Protein AF-A0A2N1M1Y7-F1 (afdb_monomer)

Secondary structure (DSSP, 8-state):
-----TTSTT----------GGGPPPGGGS-TTT-------SEEE-TTT--HHHHHHHHTTT-S-HHHHHHHHHHHHHTT--EEE-TTS-TT-TTSEEETTTEE--HHHHHHT-

pLDDT: mean 74.87, std 15.38, range [35.78, 94.56]

Mean predicted aligned error: 12.52 Å

Structure (mmCIF, N/CA/C/O backbone):
data_AF-A0A2N1M1Y7-F1
#
_entry.id   AF-A0A2N1M1Y7-F1
#
loop_
_atom_site.group_PDB
_atom_site.id
_atom_site.type_symbol
_atom_site.label_atom_id
_atom_site.label_alt_id
_atom_site.label_comp_id
_atom_site.label_asym_id
_atom_site.label_entity_id
_atom_site.label_seq_id
_atom_site.pdbx_PDB_ins_code
_atom_site.Cartn_x
_atom_site.Cartn_y
_atom_site.Cartn_z
_atom_site.occupancy
_atom_site.B_iso_or_equiv
_atom_site.auth_seq_id
_atom_site.auth_comp_id
_atom_site.auth_asym_id
_atom_site.auth_atom_id
_atom_site.pdbx_PDB_model_num
ATOM 1 N N . MET A 1 1 ? -3.687 11.591 11.960 1.00 35.78 1 MET A N 1
ATOM 2 C CA . MET A 1 1 ? -3.576 12.310 13.248 1.00 35.78 1 MET A CA 1
ATOM 3 C C . MET A 1 1 ? -4.545 11.637 14.204 1.00 35.78 1 MET A C 1
ATOM 5 O O . MET A 1 1 ? -5.742 11.757 13.995 1.00 35.78 1 MET A O 1
ATOM 9 N N . ILE A 1 2 ? -4.052 10.839 15.154 1.00 45.22 2 ILE A N 1
ATOM 10 C CA . ILE A 1 2 ? -4.904 10.255 16.201 1.00 45.22 2 ILE A CA 1
ATOM 11 C C . ILE A 1 2 ? -5.272 11.398 17.145 1.00 45.22 2 ILE A C 1
ATOM 13 O O . ILE A 1 2 ? -4.402 12.184 17.525 1.00 45.22 2 ILE A O 1
ATOM 17 N N . ALA A 1 3 ? -6.556 11.535 17.466 1.00 46.19 3 ALA A N 1
ATOM 18 C CA . ALA A 1 3 ? -7.017 12.556 18.391 1.00 46.19 3 ALA A CA 1
ATOM 19 C C . ALA A 1 3 ? -6.376 12.303 19.761 1.00 46.19 3 ALA A C 1
ATOM 21 O O . ALA A 1 3 ? -6.692 11.328 20.428 1.00 46.19 3 ALA A O 1
ATOM 22 N N . SER A 1 4 ? -5.460 13.167 20.188 1.00 55.62 4 SER A N 1
ATOM 23 C CA . SER A 1 4 ? -4.871 13.107 21.531 1.00 55.62 4 SER A CA 1
ATOM 24 C C . SER A 1 4 ? -5.760 13.769 22.586 1.00 55.62 4 SER A C 1
ATOM 26 O O . SER A 1 4 ? -5.480 13.659 23.776 1.00 55.62 4 SER A O 1
ATOM 28 N N . ASN A 1 5 ? -6.831 14.453 22.164 1.00 66.75 5 ASN A N 1
ATOM 29 C CA . ASN A 1 5 ? -7.792 15.081 23.059 1.00 66.75 5 ASN A CA 1
ATOM 30 C C . ASN A 1 5 ? -8.840 14.053 23.529 1.00 66.75 5 ASN A C 1
ATOM 32 O O . ASN A 1 5 ? -9.709 13.697 22.730 1.00 66.75 5 ASN A O 1
ATOM 36 N N . PRO A 1 6 ? -8.844 13.657 24.817 1.00 64.50 6 PRO A N 1
ATOM 37 C CA . PRO A 1 6 ? -9.803 12.695 25.364 1.00 64.50 6 PRO A CA 1
ATOM 38 C C . PRO A 1 6 ? -11.265 13.165 25.339 1.00 64.50 6 PRO A C 1
ATOM 40 O O . PRO A 1 6 ? -12.162 12.389 25.648 1.00 64.50 6 PRO A O 1
ATOM 43 N N . LYS A 1 7 ? -11.525 14.432 24.990 1.00 76.12 7 LYS A N 1
ATOM 44 C CA . LYS A 1 7 ? -12.872 15.007 24.862 1.00 76.12 7 LYS A CA 1
ATOM 45 C C . LYS A 1 7 ? -13.363 15.119 23.414 1.00 76.12 7 LYS A C 1
ATOM 47 O O . LYS A 1 7 ? -14.443 15.660 23.192 1.00 76.12 7 LYS A O 1
ATOM 52 N N . ALA A 1 8 ? -12.580 14.688 22.423 1.00 67.44 8 ALA A N 1
ATOM 53 C CA . ALA A 1 8 ? -13.027 14.717 21.033 1.00 67.44 8 ALA A CA 1
ATOM 54 C C . ALA A 1 8 ? -14.136 13.667 20.802 1.00 67.44 8 ALA A C 1
ATOM 56 O O . ALA A 1 8 ? -14.027 12.560 21.325 1.00 67.44 8 ALA A O 1
ATOM 57 N N . PRO A 1 9 ? -15.173 13.960 19.993 1.00 58.00 9 PRO A N 1
ATOM 58 C CA . PRO A 1 9 ? -16.285 13.030 19.754 1.00 58.00 9 PRO A CA 1
ATOM 59 C C . PRO A 1 9 ? -15.869 11.727 19.047 1.00 58.00 9 PRO A C 1
ATOM 61 O O . PRO A 1 9 ? -16.614 10.758 19.065 1.00 58.00 9 PRO A O 1
ATOM 64 N N . TYR A 1 10 ? -14.674 11.700 18.454 1.00 57.16 10 TYR A N 1
ATOM 65 C CA . TYR A 1 10 ? -14.044 10.548 17.800 1.00 57.16 10 TYR A CA 1
ATOM 66 C C . TYR A 1 10 ? -12.812 10.037 18.575 1.00 57.16 10 TYR A C 1
ATOM 68 O O . TYR A 1 10 ? -11.932 9.395 18.002 1.00 57.16 10 TYR A O 1
ATOM 76 N N . TYR A 1 11 ? -12.688 10.373 19.864 1.00 53.38 11 TYR A N 1
ATOM 77 C CA . TYR A 1 11 ? -11.627 9.837 20.711 1.00 53.38 11 TYR A CA 1
ATOM 78 C C . TYR A 1 11 ? -11.920 8.374 21.051 1.00 53.38 11 TYR A C 1
ATOM 80 O O . TYR A 1 11 ? -12.709 8.072 21.945 1.00 53.38 11 TYR A O 1
ATOM 88 N N . GLU A 1 12 ? -11.253 7.462 20.354 1.00 56.94 12 GLU A N 1
ATOM 89 C CA . GLU A 1 12 ? -11.174 6.062 20.753 1.00 56.94 12 GLU A CA 1
ATOM 90 C C . GLU A 1 12 ? -9.881 5.831 21.540 1.00 56.94 12 GLU A C 1
ATOM 92 O O . GLU A 1 12 ? -8.800 6.276 21.147 1.00 56.94 12 GLU A O 1
ATOM 97 N N . ASN A 1 13 ? -9.977 5.122 22.668 1.00 52.12 13 ASN A N 1
ATOM 98 C CA . ASN A 1 13 ? -8.831 4.763 23.506 1.00 52.12 13 ASN A CA 1
ATOM 99 C C . ASN A 1 13 ? -8.067 3.587 22.867 1.00 52.12 13 ASN A C 1
ATOM 101 O O . ASN A 1 13 ? -8.018 2.483 23.410 1.00 52.12 13 ASN A O 1
ATOM 105 N N . ILE A 1 14 ? -7.526 3.808 21.668 1.00 55.53 14 ILE A N 1
ATOM 106 C CA . ILE A 1 14 ? -6.757 2.814 20.922 1.00 55.53 14 ILE A CA 1
ATOM 107 C C . ILE A 1 14 ? -5.346 2.792 21.507 1.00 55.53 14 ILE A C 1
ATOM 109 O O . ILE A 1 14 ? -4.545 3.703 21.291 1.00 55.53 14 ILE A O 1
ATOM 113 N N . ARG A 1 15 ? -5.038 1.749 22.282 1.00 53.75 15 ARG A N 1
ATOM 114 C CA . ARG A 1 15 ? -3.682 1.494 22.775 1.00 53.75 15 ARG A CA 1
ATOM 115 C C . ARG A 1 15 ? -2.980 0.546 21.820 1.00 53.75 15 ARG A C 1
ATOM 117 O O . ARG A 1 15 ? -3.380 -0.606 21.689 1.00 53.75 15 ARG A O 1
ATO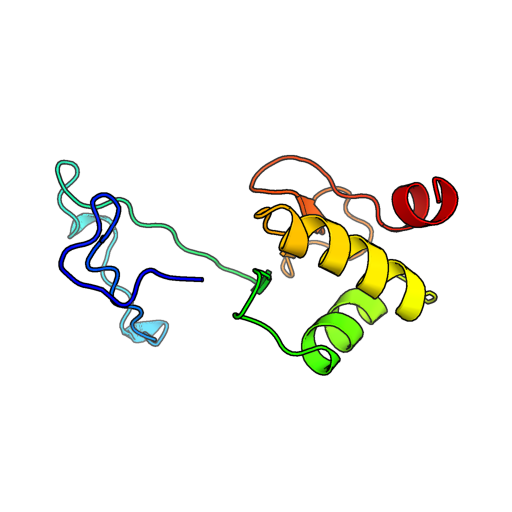M 124 N N . PHE A 1 16 ? -1.912 1.023 21.197 1.00 53.66 16 PHE A N 1
ATOM 125 C CA . PHE A 1 16 ? -1.008 0.162 20.448 1.00 53.66 16 PHE A CA 1
ATOM 126 C C . PHE A 1 16 ? -0.047 -0.503 21.429 1.00 53.66 16 PHE A C 1
ATOM 128 O O . PHE A 1 16 ? 0.607 0.174 22.224 1.00 53.66 16 PHE A O 1
ATOM 135 N N . LYS A 1 17 ? 0.022 -1.831 21.384 1.00 51.09 17 LYS A N 1
ATOM 136 C CA . LYS A 1 17 ? 1.007 -2.620 22.118 1.00 51.09 17 LYS A CA 1
ATOM 137 C C . LYS A 1 17 ? 1.756 -3.474 21.104 1.00 51.09 17 LYS A C 1
ATOM 139 O O . LYS A 1 17 ? 1.129 -4.188 20.331 1.00 51.09 17 LYS A O 1
ATOM 144 N N . TYR A 1 18 ? 3.080 -3.391 21.126 1.00 56.69 18 TYR A N 1
ATOM 145 C CA . TYR A 1 18 ? 3.916 -4.391 20.477 1.00 56.69 18 TYR A CA 1
ATOM 146 C C . TYR A 1 18 ? 3.870 -5.671 21.321 1.00 56.69 18 TYR A C 1
ATOM 148 O O . TYR A 1 18 ? 4.107 -5.613 22.530 1.00 56.69 18 TYR A O 1
ATOM 156 N N . ILE A 1 19 ? 3.513 -6.792 20.702 1.00 61.97 19 ILE A N 1
ATOM 157 C CA . ILE A 1 19 ? 3.512 -8.123 21.315 1.00 61.97 19 ILE A CA 1
ATOM 158 C C . ILE A 1 19 ? 4.395 -9.033 20.467 1.00 61.97 19 ILE A C 1
ATOM 160 O O . ILE A 1 19 ? 4.322 -8.984 19.239 1.00 61.97 19 ILE A O 1
ATOM 164 N N . SER A 1 20 ? 5.244 -9.826 21.115 1.00 60.91 20 SER A N 1
ATOM 165 C CA . SER A 1 20 ? 6.058 -10.837 20.431 1.00 60.91 20 SER A CA 1
ATOM 166 C C . SER A 1 20 ? 5.160 -11.979 19.939 1.00 60.91 20 SER A C 1
ATOM 168 O O . SER A 1 20 ? 4.063 -12.161 20.472 1.00 60.91 20 SER A O 1
ATOM 170 N N . LEU A 1 21 ? 5.603 -12.758 18.945 1.00 59.12 21 LEU A N 1
ATOM 171 C CA . LEU A 1 21 ? 4.832 -13.884 18.385 1.00 59.12 21 LEU A CA 1
ATOM 172 C C . LEU A 1 21 ? 4.375 -14.872 19.470 1.00 59.12 21 LEU A C 1
ATOM 174 O O . LEU A 1 21 ? 3.250 -15.365 19.433 1.00 59.12 21 LEU A O 1
ATOM 178 N N . GLU A 1 22 ? 5.220 -15.105 20.473 1.00 71.56 22 GLU A N 1
ATOM 179 C CA . GLU A 1 22 ? 4.967 -15.997 21.607 1.00 71.56 22 GLU A CA 1
ATOM 180 C C . GLU A 1 22 ? 3.932 -15.434 22.596 1.00 71.56 22 GLU A C 1
ATOM 182 O O . GLU A 1 22 ? 3.371 -16.171 23.405 1.00 71.56 22 GLU A O 1
ATOM 187 N N . GLU A 1 23 ? 3.677 -14.127 22.538 1.00 75.00 23 GLU A N 1
ATOM 188 C CA . GLU A 1 23 ? 2.781 -13.392 23.433 1.00 75.00 23 GLU A CA 1
ATOM 189 C C . GLU A 1 23 ? 1.423 -13.081 22.785 1.00 75.00 23 GLU A C 1
ATOM 191 O O . GLU A 1 23 ? 0.570 -12.450 23.420 1.00 75.00 23 GLU A O 1
ATOM 196 N N . ILE A 1 24 ? 1.206 -13.499 21.530 1.00 74.31 24 ILE A N 1
ATOM 197 C CA . I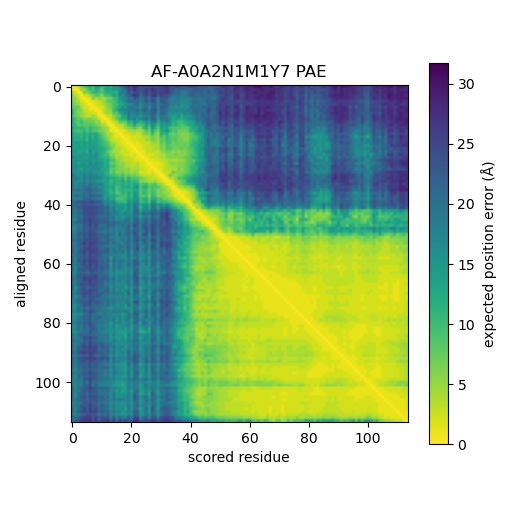LE A 1 24 ? -0.063 -13.299 20.825 1.00 74.31 24 ILE A CA 1
ATOM 198 C C . ILE A 1 24 ? -1.156 -14.137 21.512 1.00 74.31 24 ILE A C 1
ATOM 200 O O . ILE A 1 24 ? -1.068 -15.368 21.537 1.00 74.31 24 ILE A O 1
ATOM 204 N N . PRO A 1 25 ? -2.216 -13.510 22.066 1.00 71.00 25 PRO A N 1
ATOM 205 C CA . PRO A 1 25 ? -3.306 -14.250 22.685 1.00 71.00 25 PRO A CA 1
ATOM 206 C C . PRO A 1 25 ? -4.036 -15.103 21.646 1.00 71.00 25 PRO A C 1
ATOM 208 O O . PRO A 1 25 ? -4.241 -14.681 20.508 1.00 71.00 25 PRO A O 1
ATOM 211 N N . SER A 1 26 ? -4.501 -16.285 22.053 1.00 71.50 26 SER A N 1
ATOM 212 C CA . SER A 1 26 ? -5.338 -17.126 21.193 1.00 71.50 26 SER A CA 1
ATOM 213 C C . SER A 1 26 ? -6.580 -16.365 20.731 1.00 71.50 26 SER A C 1
ATOM 215 O O . SER A 1 26 ? -7.269 -15.746 21.538 1.00 71.50 26 SER A O 1
ATOM 217 N N . ILE A 1 27 ? -6.948 -16.479 19.453 1.00 66.50 27 ILE A N 1
ATOM 218 C CA . ILE A 1 27 ? -8.167 -15.835 18.937 1.00 66.50 27 ILE A CA 1
ATOM 219 C C . ILE A 1 27 ? -9.430 -16.255 19.714 1.00 66.50 27 ILE A C 1
ATOM 221 O O . ILE A 1 27 ? -10.375 -15.484 19.851 1.00 66.50 27 ILE A O 1
ATOM 225 N N . LYS A 1 28 ? -9.414 -17.456 20.310 1.00 72.56 28 LYS A N 1
ATOM 226 C CA . LYS A 1 28 ? -10.504 -17.990 21.138 1.00 72.56 28 LYS A CA 1
ATOM 227 C C . LYS A 1 28 ? -10.651 -17.293 22.495 1.00 72.56 28 LYS A C 1
ATOM 229 O O . LYS A 1 28 ? -11.679 -17.472 23.136 1.00 72.56 28 LYS A O 1
ATOM 234 N N . SER A 1 29 ? -9.651 -16.533 22.953 1.00 75.62 29 SER A N 1
ATOM 235 C CA . SER A 1 29 ? -9.733 -15.780 24.213 1.00 75.62 29 SER A CA 1
ATOM 236 C C . SER A 1 29 ? -10.390 -14.406 24.069 1.00 75.62 29 SER A C 1
ATOM 238 O O . SER A 1 29 ? -10.594 -13.727 25.072 1.00 75.62 29 SER A O 1
ATOM 240 N N . PHE A 1 30 ? -10.708 -13.974 22.846 1.00 70.31 30 PHE A N 1
ATOM 241 C CA . PHE A 1 30 ? -11.337 -12.678 22.601 1.00 70.31 30 PHE A CA 1
ATOM 242 C C . PHE A 1 30 ? -12.862 -12.768 22.697 1.00 70.31 30 PHE A C 1
ATOM 244 O O . PHE A 1 30 ? -13.470 -13.742 22.257 1.00 70.31 30 PHE A O 1
ATOM 251 N N . SER A 1 31 ? -13.487 -11.732 23.266 1.00 67.00 31 SER A N 1
ATOM 252 C CA . SER A 1 31 ? -14.947 -11.636 23.316 1.00 67.00 31 SER A CA 1
ATOM 253 C C . SER A 1 31 ? -15.478 -11.162 21.957 1.00 67.00 31 SER A C 1
ATOM 255 O O . SER A 1 31 ? -15.137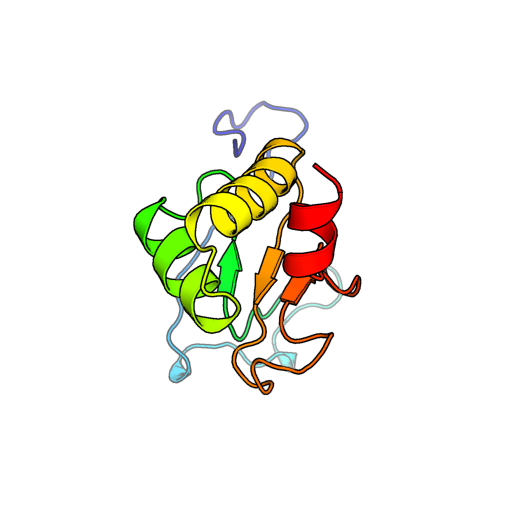 -10.050 21.540 1.00 67.00 31 SER A O 1
ATOM 257 N N . PRO A 1 32 ? -16.348 -11.934 21.282 1.00 61.19 32 PRO A N 1
ATOM 258 C CA . PRO A 1 32 ? -16.900 -11.544 19.985 1.00 61.19 32 PRO A CA 1
ATOM 259 C C . PRO A 1 32 ? -17.770 -10.276 20.048 1.00 61.19 32 PRO A C 1
ATOM 261 O O . PRO A 1 32 ? -17.996 -9.643 19.025 1.00 61.19 32 PRO A O 1
ATOM 264 N N . GLU A 1 33 ? -18.220 -9.863 21.237 1.00 61.03 33 GLU A N 1
ATOM 265 C CA . GLU A 1 33 ? -19.038 -8.657 21.437 1.00 61.03 33 GLU A CA 1
ATOM 266 C C . GLU A 1 33 ? -18.219 -7.359 21.511 1.00 61.03 33 GLU A C 1
ATOM 268 O O . GLU A 1 33 ? -18.776 -6.269 21.387 1.00 61.03 33 GLU A O 1
ATOM 273 N N . ARG A 1 34 ? -16.911 -7.445 21.793 1.00 49.41 34 ARG A N 1
ATOM 274 C CA . ARG A 1 34 ? -16.080 -6.274 22.146 1.00 49.41 34 ARG A CA 1
ATOM 275 C C . ARG A 1 34 ? -14.708 -6.240 21.488 1.00 49.41 34 ARG A C 1
ATOM 277 O O . ARG A 1 34 ? -13.952 -5.301 21.727 1.00 49.41 34 ARG A O 1
ATOM 284 N N . SER A 1 35 ? -14.338 -7.259 20.722 1.00 49.00 35 SER A N 1
ATOM 285 C CA . SER A 1 35 ? -12.971 -7.408 20.231 1.00 49.00 35 SER A CA 1
ATOM 286 C C . SER A 1 35 ? -12.946 -7.660 18.731 1.00 49.00 35 SER A C 1
ATOM 288 O O . SER A 1 35 ? -13.157 -8.777 18.273 1.00 49.00 35 SER A O 1
ATOM 290 N N . THR A 1 36 ? -12.613 -6.620 17.972 1.00 49.59 36 THR A N 1
ATOM 291 C CA . THR A 1 36 ? -12.135 -6.773 16.597 1.00 49.59 36 THR A CA 1
ATOM 292 C C . THR A 1 36 ? -10.633 -7.025 16.664 1.00 49.59 36 THR A C 1
ATOM 294 O O . THR A 1 36 ? -9.863 -6.124 16.993 1.00 49.59 36 THR A O 1
ATOM 297 N N . VAL A 1 37 ? -10.210 -8.261 16.403 1.00 46.75 37 VAL A N 1
ATOM 298 C CA . VAL A 1 37 ? -8.789 -8.608 16.292 1.00 46.75 37 VAL A CA 1
ATOM 299 C C . VAL A 1 37 ? -8.376 -8.409 14.840 1.00 46.75 37 VAL A C 1
ATOM 301 O O . VAL A 1 37 ? -8.836 -9.133 13.961 1.00 46.75 37 VAL A O 1
ATOM 304 N N . ILE A 1 38 ? -7.525 -7.415 14.590 1.00 51.06 38 ILE A N 1
ATOM 305 C CA . ILE A 1 38 ? -6.925 -7.176 13.275 1.00 51.06 38 ILE A CA 1
ATOM 306 C C . ILE A 1 38 ? -5.457 -7.588 13.380 1.00 51.06 38 IL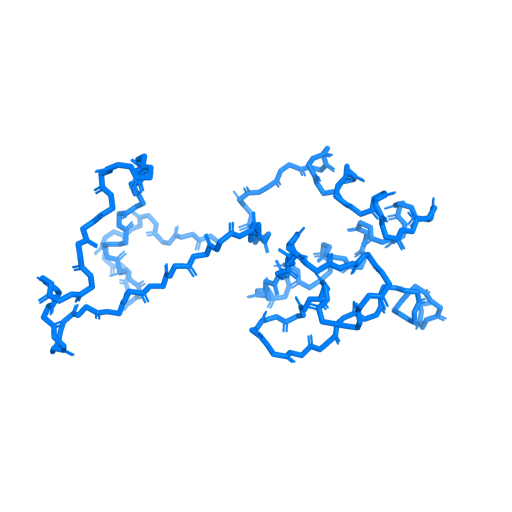E A C 1
ATOM 308 O O . ILE A 1 38 ? -4.657 -6.888 13.998 1.00 51.06 38 ILE A O 1
ATOM 312 N N . ILE A 1 39 ? -5.124 -8.756 12.832 1.00 50.69 39 ILE A N 1
ATOM 313 C CA . ILE A 1 39 ? -3.741 -9.231 12.713 1.00 50.69 39 ILE A CA 1
ATOM 314 C C . ILE A 1 39 ? -3.209 -8.685 11.389 1.00 50.69 39 ILE A C 1
ATOM 316 O O . ILE A 1 39 ? -3.767 -8.976 10.334 1.00 50.69 39 ILE A O 1
ATOM 320 N N . PHE A 1 40 ? -2.157 -7.872 11.450 1.00 53.22 40 PHE A N 1
ATOM 321 C CA . PHE A 1 40 ? -1.393 -7.472 10.272 1.00 53.22 40 PHE A CA 1
ATOM 322 C C . PHE A 1 40 ? -0.127 -8.320 10.248 1.00 53.22 40 PHE A C 1
ATOM 324 O O . PHE A 1 40 ? 0.689 -8.206 11.158 1.00 53.22 40 PHE A O 1
ATOM 331 N N . GLU A 1 41 ? 0.000 -9.192 9.253 1.00 51.47 41 GLU A N 1
ATOM 332 C CA . GLU A 1 41 ? 1.104 -10.154 9.193 1.00 51.47 41 GLU A CA 1
ATOM 333 C C . GLU A 1 41 ? 2.374 -9.562 8.559 1.00 51.47 41 GLU A C 1
ATOM 335 O O . GLU A 1 41 ? 3.467 -9.957 8.939 1.00 51.47 41 GLU A O 1
ATOM 340 N N . ASP A 1 42 ? 2.260 -8.542 7.697 1.00 57.38 42 ASP A N 1
ATOM 341 C CA . ASP A 1 42 ? 3.390 -8.165 6.838 1.00 57.38 42 ASP A CA 1
ATOM 342 C C . ASP A 1 42 ? 3.882 -6.722 6.994 1.00 57.38 42 ASP A C 1
ATOM 344 O O . ASP A 1 42 ? 4.930 -6.503 7.595 1.00 57.38 42 ASP A O 1
ATOM 348 N N . LEU A 1 43 ? 3.185 -5.700 6.493 1.00 63.03 43 LEU A N 1
ATOM 349 C CA . LEU A 1 43 ? 3.557 -4.306 6.766 1.00 63.03 43 LEU A CA 1
ATOM 350 C C . LEU A 1 43 ? 2.424 -3.353 6.391 1.00 63.03 43 LEU A C 1
ATOM 352 O O . LEU A 1 43 ? 1.955 -3.343 5.251 1.00 63.03 43 LEU A O 1
ATOM 356 N N . LEU A 1 44 ? 2.005 -2.515 7.341 1.00 63.03 44 LEU A N 1
ATOM 357 C CA . LEU A 1 44 ? 0.980 -1.499 7.121 1.00 63.03 44 LEU A CA 1
ATOM 358 C C . LEU A 1 44 ? 1.602 -0.106 7.103 1.00 63.03 44 LEU A C 1
ATOM 360 O O . LEU A 1 44 ? 2.170 0.349 8.097 1.00 63.03 44 LEU A O 1
ATOM 364 N N . MET A 1 45 ? 1.427 0.604 5.993 1.00 64.62 45 MET A N 1
ATOM 365 C CA . MET A 1 45 ? 1.857 1.990 5.871 1.00 64.62 45 MET A CA 1
ATOM 366 C C . MET A 1 45 ? 0.658 2.925 5.972 1.00 64.62 45 MET A C 1
ATOM 368 O O . MET A 1 45 ? -0.282 2.843 5.181 1.00 64.62 45 MET A O 1
ATOM 372 N N . PHE A 1 46 ? 0.710 3.845 6.935 1.00 65.44 46 PHE A N 1
ATOM 373 C CA . PHE A 1 46 ? -0.307 4.874 7.142 1.00 65.44 46 PHE A CA 1
ATOM 374 C C . PHE A 1 46 ? 0.335 6.217 7.496 1.00 65.44 46 PHE A C 1
ATOM 376 O O . PHE A 1 46 ? 1.493 6.303 7.919 1.00 65.44 46 PHE A O 1
ATOM 383 N N . ASN A 1 47 ? -0.415 7.301 7.308 1.00 53.84 47 ASN A N 1
ATOM 384 C CA . ASN A 1 47 ? 0.094 8.641 7.573 1.00 53.84 47 ASN A CA 1
ATOM 385 C C . ASN A 1 47 ? 0.463 8.826 9.060 1.00 53.84 47 ASN A C 1
ATOM 387 O O . ASN A 1 47 ? -0.405 8.774 9.932 1.00 53.84 47 ASN A O 1
ATOM 391 N N . GLY A 1 48 ? 1.747 9.087 9.327 1.00 59.62 48 GLY A N 1
ATOM 392 C CA . GLY A 1 48 ? 2.316 9.225 10.674 1.00 59.62 48 GLY A CA 1
ATOM 393 C C . GLY A 1 48 ? 2.923 7.945 11.265 1.00 59.62 48 GLY A C 1
ATOM 394 O O . GLY A 1 48 ? 3.498 8.026 12.344 1.00 59.62 48 GLY A O 1
ATOM 395 N N . GLY A 1 49 ? 2.826 6.798 10.579 1.00 61.56 49 GLY A N 1
ATOM 396 C CA . GLY A 1 49 ? 3.354 5.505 11.042 1.00 61.56 49 GLY A CA 1
ATOM 397 C C . GLY A 1 49 ? 4.650 5.031 10.370 1.00 61.56 49 GLY A C 1
ATOM 398 O O . GLY A 1 49 ? 5.212 4.030 10.799 1.00 61.56 49 GLY A O 1
ATOM 399 N N . SER A 1 50 ? 5.136 5.710 9.322 1.00 65.19 50 SER A N 1
ATOM 400 C CA . SER A 1 50 ? 6.302 5.256 8.539 1.00 65.19 50 SER A CA 1
ATOM 401 C C . SER A 1 50 ? 7.175 6.423 8.067 1.00 65.19 50 SER A C 1
ATOM 403 O O . SER A 1 50 ? 6.655 7.461 7.644 1.00 65.19 50 SER A O 1
ATOM 405 N N . SER A 1 51 ? 8.505 6.265 8.107 1.00 73.81 51 SER A N 1
ATOM 406 C CA . SER A 1 51 ? 9.441 7.269 7.586 1.00 73.81 51 SER A CA 1
ATOM 407 C C . SER A 1 51 ? 9.562 7.193 6.058 1.00 73.81 51 SER A C 1
ATOM 409 O O . SER A 1 51 ? 9.217 6.191 5.435 1.00 73.81 51 SER A O 1
ATOM 411 N N . TYR A 1 52 ? 10.096 8.241 5.419 1.00 73.06 52 TYR A N 1
ATOM 412 C CA . TYR A 1 52 ? 10.371 8.201 3.975 1.00 73.06 52 TYR A CA 1
ATOM 413 C C . TYR A 1 52 ? 11.378 7.109 3.584 1.00 73.06 52 TYR A C 1
ATOM 415 O O . TYR A 1 52 ? 11.270 6.543 2.497 1.00 73.06 52 TYR A O 1
ATOM 423 N N . GLN A 1 53 ? 12.346 6.817 4.455 1.00 74.62 53 GLN A N 1
ATOM 424 C CA . GLN A 1 53 ? 13.346 5.782 4.200 1.00 74.62 53 GLN A CA 1
ATOM 425 C C . GLN A 1 53 ? 12.705 4.395 4.191 1.00 74.62 53 GLN A C 1
ATOM 427 O O . GLN A 1 53 ? 13.023 3.598 3.314 1.00 74.62 53 GLN A O 1
ATOM 432 N N . ASP A 1 54 ? 11.758 4.140 5.096 1.00 76.69 54 ASP A N 1
ATOM 433 C CA . ASP A 1 54 ? 11.017 2.875 5.129 1.00 76.69 54 ASP A CA 1
ATOM 434 C C . ASP A 1 54 ? 10.164 2.723 3.868 1.00 76.69 54 ASP A C 1
ATOM 436 O O . ASP A 1 54 ? 10.258 1.704 3.189 1.00 76.69 54 ASP A O 1
ATOM 440 N N . VAL A 1 55 ? 9.440 3.784 3.476 1.00 75.75 55 VAL A N 1
ATOM 441 C CA . VAL A 1 55 ? 8.664 3.822 2.218 1.00 75.75 55 VAL A CA 1
ATOM 442 C C . VAL A 1 55 ? 9.543 3.476 1.016 1.00 75.75 55 VAL A C 1
ATOM 444 O O . VAL A 1 55 ? 9.159 2.660 0.185 1.00 75.75 55 VAL A O 1
ATOM 447 N N . SER A 1 56 ? 10.725 4.087 0.932 1.00 79.38 56 SER A N 1
ATOM 448 C CA . SER A 1 56 ? 11.620 3.927 -0.217 1.00 79.38 56 SER A CA 1
ATOM 449 C C . SER A 1 56 ? 12.202 2.514 -0.293 1.00 79.38 56 SER A C 1
ATOM 451 O O . SER A 1 56 ? 12.277 1.944 -1.377 1.00 79.38 56 SER A O 1
ATOM 453 N N . LYS A 1 57 ? 12.581 1.928 0.851 1.00 84.31 57 LYS A N 1
ATOM 454 C CA . LYS A 1 57 ? 13.102 0.553 0.920 1.00 84.31 57 LYS A CA 1
ATOM 455 C C . LYS A 1 57 ? 12.071 -0.470 0.452 1.00 84.31 57 LYS A C 1
ATOM 457 O O . LYS A 1 57 ? 12.423 -1.382 -0.282 1.00 84.31 57 LYS A O 1
ATOM 462 N N . ILE A 1 58 ? 10.815 -0.312 0.868 1.00 83.50 58 ILE A N 1
ATOM 463 C CA . ILE A 1 58 ? 9.735 -1.232 0.492 1.00 83.50 58 ILE A CA 1
ATOM 464 C C . ILE A 1 58 ? 9.382 -1.046 -0.982 1.00 83.50 58 ILE A C 1
ATOM 466 O O . ILE A 1 58 ? 9.332 -2.023 -1.718 1.00 83.50 58 ILE A O 1
ATOM 470 N N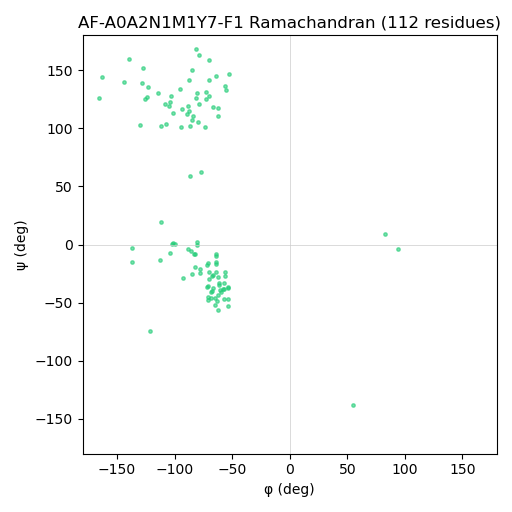 . ALA A 1 59 ? 9.200 0.200 -1.435 1.00 85.44 59 ALA A N 1
ATOM 471 C CA . ALA A 1 59 ? 8.881 0.493 -2.830 1.00 85.44 59 ALA A CA 1
ATOM 472 C C . ALA A 1 59 ? 9.942 -0.059 -3.798 1.00 85.44 59 ALA A C 1
ATOM 474 O O . ALA A 1 59 ? 9.583 -0.598 -4.840 1.00 85.44 59 ALA A O 1
ATOM 475 N N . GLY A 1 60 ? 11.224 0.002 -3.4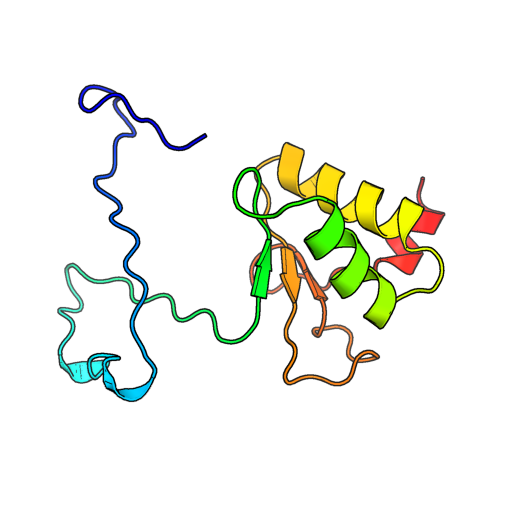22 1.00 88.44 60 GLY A N 1
ATOM 476 C CA . GLY A 1 60 ? 12.330 -0.536 -4.218 1.00 88.44 60 GLY A CA 1
ATOM 477 C C . GLY A 1 60 ? 12.332 -2.049 -4.420 1.00 88.44 60 GLY A C 1
ATOM 478 O O . GLY A 1 60 ? 13.094 -2.526 -5.249 1.00 88.44 60 GLY A O 1
ATOM 479 N N . ARG A 1 61 ? 11.480 -2.805 -3.718 1.00 87.88 61 ARG A N 1
ATOM 480 C CA . ARG A 1 61 ? 11.266 -4.232 -4.009 1.00 87.88 61 ARG A CA 1
ATOM 481 C C . ARG A 1 61 ? 10.367 -4.465 -5.221 1.00 87.88 61 ARG A C 1
ATOM 483 O O . ARG A 1 61 ? 10.442 -5.509 -5.842 1.00 87.88 61 ARG A O 1
ATOM 490 N N . TYR A 1 62 ? 9.511 -3.502 -5.548 1.00 88.75 62 TYR A N 1
ATOM 491 C CA . TYR A 1 62 ? 8.457 -3.682 -6.549 1.00 88.75 62 TYR A CA 1
ATOM 492 C C . TYR A 1 62 ? 8.674 -2.843 -7.807 1.00 88.75 62 TYR A C 1
ATOM 494 O O . TYR A 1 62 ? 7.978 -3.026 -8.803 1.00 88.75 62 TYR A O 1
ATOM 502 N N . THR A 1 63 ? 9.587 -1.871 -7.766 1.00 90.12 63 THR A N 1
ATOM 503 C CA . THR A 1 63 ? 9.875 -1.006 -8.909 1.00 90.12 63 THR A CA 1
ATOM 504 C C . THR A 1 63 ? 11.206 -0.279 -8.763 1.00 90.12 63 THR A C 1
ATOM 506 O O . THR A 1 63 ? 11.563 0.188 -7.680 1.00 90.12 63 THR A O 1
ATOM 509 N N . ASP A 1 64 ? 11.894 -0.107 -9.892 1.00 92.56 64 ASP A N 1
ATOM 510 C CA . ASP A 1 64 ? 13.110 0.701 -9.990 1.00 92.56 64 ASP A CA 1
ATOM 511 C C . ASP A 1 64 ? 12.824 2.209 -9.853 1.00 92.56 64 ASP A C 1
ATOM 513 O O . ASP A 1 64 ? 13.688 2.982 -9.430 1.00 92.56 64 ASP A O 1
ATOM 517 N N . ASP A 1 65 ? 11.594 2.656 -10.141 1.00 94.56 65 ASP A N 1
ATOM 518 C CA . ASP A 1 65 ? 11.178 4.056 -9.992 1.00 94.56 65 ASP A CA 1
ATOM 519 C C . ASP A 1 65 ? 10.686 4.351 -8.565 1.00 94.56 65 ASP A C 1
ATOM 521 O O . ASP A 1 65 ? 9.557 4.785 -8.302 1.00 94.56 65 ASP A O 1
ATOM 525 N N . VAL A 1 66 ? 11.582 4.116 -7.605 1.00 91.88 66 VAL A N 1
ATOM 526 C CA . VAL A 1 66 ? 11.331 4.252 -6.161 1.00 91.88 66 VAL A CA 1
ATOM 527 C C . VAL A 1 66 ? 10.781 5.630 -5.803 1.00 91.88 66 VAL A C 1
ATOM 529 O O . VAL A 1 66 ? 9.925 5.766 -4.921 1.00 91.88 66 VAL A O 1
ATOM 532 N N . LYS A 1 67 ? 11.265 6.673 -6.483 1.00 92.19 67 LYS A N 1
ATOM 533 C CA . LYS A 1 67 ? 10.866 8.057 -6.227 1.00 92.19 67 LYS A CA 1
ATOM 534 C C . LYS A 1 67 ? 9.390 8.266 -6.562 1.00 92.19 67 LYS A C 1
ATOM 536 O O . LYS A 1 67 ? 8.650 8.758 -5.703 1.00 92.19 67 LYS A O 1
ATOM 541 N N . ASN A 1 68 ? 8.954 7.891 -7.765 1.00 94.00 68 ASN A N 1
ATOM 542 C CA . ASN A 1 68 ? 7.565 8.098 -8.172 1.00 94.00 68 ASN A CA 1
ATOM 543 C C . ASN A 1 68 ? 6.622 7.141 -7.439 1.00 94.00 68 ASN A C 1
ATOM 545 O O . ASN A 1 68 ? 5.571 7.576 -6.967 1.00 94.00 68 ASN A O 1
ATOM 549 N N . ALA A 1 69 ? 7.048 5.902 -7.188 1.00 92.50 69 ALA A N 1
ATOM 550 C CA . ALA A 1 69 ? 6.322 4.959 -6.340 1.00 92.50 69 ALA A CA 1
ATOM 551 C C . ALA A 1 69 ? 6.072 5.513 -4.930 1.00 92.50 69 ALA A C 1
ATOM 553 O O . ALA A 1 69 ? 4.942 5.528 -4.436 1.00 92.50 69 ALA A O 1
ATOM 554 N N . SER A 1 70 ? 7.105 6.080 -4.302 1.00 89.25 70 SER A N 1
ATOM 555 C CA . SER A 1 70 ? 6.986 6.726 -2.992 1.00 89.25 70 SER A CA 1
ATOM 556 C C . SER A 1 70 ? 6.015 7.911 -3.018 1.00 89.25 70 SER A C 1
ATOM 558 O O . SER A 1 70 ? 5.308 8.161 -2.038 1.00 89.25 70 SER A O 1
ATOM 560 N N . MET A 1 71 ? 5.955 8.655 -4.127 1.00 90.44 71 MET A N 1
ATOM 561 C CA . MET A 1 71 ? 4.998 9.751 -4.316 1.00 90.44 71 MET A CA 1
ATOM 562 C C . MET A 1 71 ? 3.559 9.257 -4.513 1.00 90.44 71 MET A C 1
ATOM 564 O O . MET A 1 71 ? 2.631 9.916 -4.030 1.00 90.44 71 MET A O 1
ATOM 568 N N . VAL A 1 72 ? 3.358 8.127 -5.194 1.00 93.06 72 VAL A N 1
ATOM 569 C CA . VAL A 1 72 ? 2.059 7.444 -5.318 1.00 93.06 72 VAL A CA 1
ATOM 570 C C . VAL A 1 72 ? 1.574 7.004 -3.943 1.00 93.06 72 VAL A C 1
ATOM 572 O O . VAL A 1 72 ? 0.534 7.488 -3.492 1.00 93.06 72 VAL A O 1
ATOM 575 N N . ILE A 1 73 ? 2.372 6.216 -3.218 1.00 87.88 73 ILE A N 1
ATOM 576 C CA . ILE A 1 73 ? 2.040 5.722 -1.872 1.00 87.88 73 ILE A CA 1
ATOM 577 C C . ILE A 1 73 ? 1.677 6.894 -0.955 1.00 87.88 73 ILE A C 1
ATOM 579 O O . ILE A 1 73 ? 0.576 6.943 -0.407 1.00 87.88 73 ILE A O 1
ATOM 583 N N . LYS A 1 74 ? 2.536 7.920 -0.863 1.00 85.81 74 LYS A N 1
ATOM 584 C CA . LYS A 1 74 ? 2.266 9.115 -0.044 1.00 85.81 74 LYS A CA 1
ATOM 585 C C . LYS A 1 74 ? 0.973 9.836 -0.421 1.00 85.81 74 LYS A C 1
ATOM 587 O O . LYS A 1 74 ? 0.349 10.429 0.458 1.00 85.81 74 LYS A O 1
ATOM 592 N N . SER A 1 75 ? 0.581 9.840 -1.696 1.00 89.06 75 SER A N 1
ATOM 593 C CA . SER A 1 75 ? -0.653 10.506 -2.124 1.00 89.06 75 SER A CA 1
ATOM 594 C C . SER A 1 75 ? -1.901 9.823 -1.571 1.00 89.06 75 SER A C 1
ATOM 596 O O . SER A 1 75 ? -2.812 10.521 -1.131 1.00 89.06 75 SER A O 1
ATOM 598 N N . TYR A 1 76 ? -1.905 8.490 -1.490 1.00 87.12 76 TYR A N 1
ATOM 599 C CA . TYR A 1 76 ? -2.963 7.734 -0.822 1.00 87.12 76 TYR A CA 1
ATOM 600 C C . TYR A 1 76 ? -2.943 7.968 0.687 1.00 87.12 76 TYR A C 1
ATOM 602 O O . TYR A 1 76 ? -3.969 8.329 1.260 1.00 87.12 76 TYR A O 1
ATOM 610 N N . LEU A 1 77 ? -1.768 7.906 1.325 1.00 82.06 77 LEU A N 1
ATOM 611 C CA . LEU A 1 77 ? -1.658 8.141 2.772 1.00 82.06 77 LEU A CA 1
ATOM 612 C C . LEU A 1 77 ? -2.182 9.529 3.180 1.00 82.06 77 LEU A C 1
ATOM 614 O O . LEU A 1 77 ? -2.842 9.683 4.207 1.00 82.06 77 LEU A O 1
ATOM 618 N N . ARG A 1 78 ? -1.933 10.561 2.363 1.00 82.81 78 ARG A N 1
ATOM 619 C CA . ARG A 1 78 ? -2.453 11.923 2.591 1.00 82.81 78 ARG A CA 1
ATOM 620 C C . ARG A 1 78 ? -3.972 12.027 2.461 1.00 82.81 78 ARG A C 1
ATOM 622 O O . ARG A 1 78 ? -4.551 12.906 3.090 1.00 82.81 78 ARG A O 1
ATOM 629 N N . LYS A 1 79 ? -4.603 11.145 1.684 1.00 83.75 79 LYS A N 1
ATOM 630 C CA . LYS A 1 79 ? -6.065 11.046 1.553 1.00 83.75 79 LYS A CA 1
ATOM 631 C C . LYS A 1 79 ? -6.716 10.273 2.710 1.00 83.75 79 LYS A C 1
ATOM 633 O O . LYS A 1 79 ? -7.928 10.116 2.712 1.00 83.75 79 LYS A O 1
ATOM 638 N N . GLY A 1 80 ? -5.935 9.821 3.697 1.00 76.62 80 GLY A N 1
ATOM 639 C CA . GLY A 1 80 ? -6.432 9.003 4.807 1.00 76.62 80 GLY A CA 1
ATOM 640 C C . GLY A 1 80 ? -6.540 7.515 4.473 1.00 76.62 80 GLY A C 1
ATOM 641 O O . GLY A 1 80 ? -7.081 6.758 5.270 1.00 76.62 80 GLY A O 1
ATOM 642 N N . GLU A 1 81 ? -6.010 7.096 3.323 1.00 84.06 81 GLU A N 1
ATOM 643 C CA . GLU A 1 81 ? -5.926 5.689 2.943 1.00 84.06 81 GLU A CA 1
ATOM 644 C C . GLU A 1 81 ? -4.723 5.001 3.599 1.00 84.06 81 GLU A C 1
ATOM 646 O O . GLU A 1 81 ? -3.804 5.653 4.110 1.00 84.06 81 GLU A O 1
ATOM 651 N N . PHE A 1 82 ? -4.696 3.672 3.519 1.00 79.19 82 PHE A N 1
ATOM 652 C CA . PHE A 1 82 ? -3.541 2.858 3.884 1.00 79.19 82 PHE A CA 1
ATOM 653 C C . PHE A 1 82 ? -3.162 1.906 2.752 1.00 79.19 82 PHE A C 1
ATOM 655 O O . PHE A 1 82 ? -4.007 1.501 1.950 1.00 79.19 82 PHE A O 1
ATOM 662 N N . VAL A 1 83 ? -1.875 1.568 2.701 1.00 83.44 83 VAL A N 1
ATOM 663 C CA . VAL A 1 83 ? -1.319 0.610 1.742 1.00 83.44 83 VAL A CA 1
ATOM 664 C C . VAL A 1 83 ? -0.810 -0.596 2.519 1.00 83.44 83 VAL A C 1
ATOM 666 O O . VAL A 1 83 ? -0.090 -0.441 3.511 1.00 83.44 83 VAL A O 1
ATOM 669 N N . VAL A 1 84 ? -1.212 -1.779 2.070 1.00 85.19 84 VAL A N 1
ATOM 670 C CA . VAL A 1 84 ? -0.781 -3.070 2.601 1.00 85.19 84 VAL A CA 1
ATOM 671 C C . VAL A 1 84 ? 0.232 -3.663 1.639 1.00 85.19 84 VAL A C 1
ATOM 673 O O . VAL A 1 84 ? -0.047 -3.790 0.447 1.00 85.19 84 VAL A O 1
ATOM 676 N N . PHE A 1 85 ? 1.384 -4.043 2.178 1.00 85.38 85 PHE A N 1
ATOM 677 C CA . PHE A 1 85 ? 2.350 -4.887 1.491 1.00 85.38 85 PHE A CA 1
ATOM 678 C C . PHE A 1 85 ? 2.255 -6.280 2.098 1.00 85.38 85 PHE A C 1
ATOM 680 O O . PHE A 1 85 ? 2.442 -6.426 3.302 1.00 85.38 85 PHE A O 1
ATOM 687 N N . ASP A 1 86 ? 1.912 -7.264 1.276 1.00 84.19 86 ASP A N 1
ATOM 688 C CA . ASP A 1 86 ? 1.894 -8.680 1.630 1.00 84.19 86 ASP A CA 1
ATOM 689 C C . ASP A 1 86 ? 3.244 -9.265 1.210 1.00 84.19 86 ASP A C 1
ATOM 691 O O . ASP A 1 86 ? 3.514 -9.464 0.024 1.00 84.19 86 ASP A O 1
ATOM 695 N N . LEU A 1 87 ? 4.129 -9.429 2.191 1.00 82.94 87 LEU A N 1
ATOM 696 C CA . LEU A 1 87 ? 5.509 -9.860 1.976 1.00 82.94 87 LEU A CA 1
ATOM 697 C C . LEU A 1 87 ? 5.624 -11.385 1.867 1.00 82.94 87 LEU A C 1
ATOM 699 O O . LEU A 1 87 ? 6.699 -11.881 1.524 1.00 82.94 87 LEU A O 1
ATOM 703 N N . THR A 1 88 ? 4.540 -12.120 2.135 1.00 83.44 88 THR A N 1
ATOM 704 C CA . THR A 1 88 ? 4.469 -13.571 1.913 1.00 83.44 88 THR A CA 1
ATOM 705 C C . THR A 1 88 ? 4.243 -13.923 0.445 1.00 83.44 88 THR A C 1
ATOM 707 O O . THR A 1 88 ? 4.561 -15.034 0.014 1.00 83.44 88 THR A O 1
ATOM 710 N N . ARG A 1 89 ? 3.716 -12.977 -0.339 1.00 85.19 89 ARG A N 1
ATOM 711 C CA . ARG A 1 89 ? 3.485 -13.138 -1.774 1.00 85.19 89 ARG A CA 1
ATOM 712 C C . ARG A 1 89 ? 4.731 -12.808 -2.600 1.00 85.19 89 ARG A C 1
ATOM 714 O O . ARG A 1 89 ? 5.520 -11.945 -2.211 1.00 85.19 89 ARG A O 1
ATOM 721 N N . PRO A 1 90 ? 4.892 -13.450 -3.771 1.00 89.81 90 PRO A N 1
ATOM 722 C CA . PRO A 1 90 ? 5.857 -13.018 -4.777 1.00 89.81 90 PRO A CA 1
ATOM 723 C C . PRO A 1 90 ? 5.687 -11.536 -5.137 1.00 89.81 90 PRO A C 1
ATOM 725 O O . PRO A 1 90 ? 4.572 -11.019 -5.155 1.00 89.81 90 PRO A O 1
ATOM 728 N N . GLU A 1 91 ? 6.789 -10.854 -5.448 1.00 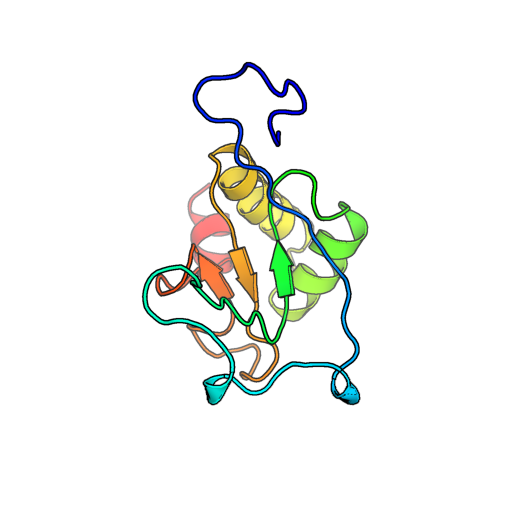86.81 91 GLU A N 1
ATOM 729 C CA . GLU A 1 91 ? 6.784 -9.412 -5.748 1.00 86.81 91 GLU A CA 1
ATOM 730 C C . GLU A 1 91 ? 5.983 -9.064 -7.017 1.00 86.81 91 GLU A C 1
ATOM 732 O O . GLU A 1 91 ? 5.484 -7.947 -7.146 1.00 86.81 91 GLU A O 1
ATOM 737 N N . ASP A 1 92 ? 5.812 -10.024 -7.927 1.00 88.19 92 ASP A N 1
ATOM 738 C CA . ASP A 1 92 ? 5.016 -9.917 -9.150 1.00 88.19 92 ASP A CA 1
ATOM 739 C C . ASP A 1 92 ? 3.529 -10.288 -8.965 1.00 88.19 92 ASP A C 1
ATOM 741 O O . ASP A 1 92 ? 2.731 -10.124 -9.894 1.00 88.19 92 ASP A O 1
ATOM 745 N N . ASP A 1 93 ? 3.114 -10.740 -7.774 1.00 91.31 93 ASP A N 1
ATOM 746 C CA . ASP A 1 93 ? 1.706 -11.007 -7.470 1.00 91.31 93 ASP A CA 1
ATOM 747 C C . ASP A 1 93 ? 0.916 -9.689 -7.389 1.00 91.31 93 ASP A C 1
ATOM 749 O O . ASP A 1 93 ? 1.232 -8.765 -6.639 1.00 91.31 93 ASP A O 1
ATOM 753 N N . THR A 1 94 ? -0.190 -9.619 -8.129 1.00 89.12 94 THR A N 1
ATOM 754 C CA . THR A 1 94 ? -1.099 -8.462 -8.152 1.00 89.12 94 THR A CA 1
ATOM 755 C C . THR A 1 94 ? -1.656 -8.051 -6.782 1.00 89.12 94 THR A C 1
ATOM 757 O O . THR A 1 94 ? -2.050 -6.899 -6.613 1.00 89.12 94 THR A O 1
ATOM 760 N N . LEU A 1 95 ? -1.704 -8.965 -5.810 1.00 88.44 95 LEU A N 1
ATOM 761 C CA . LEU A 1 95 ? -2.172 -8.733 -4.442 1.00 88.44 95 LEU A CA 1
ATOM 762 C C . LEU A 1 95 ? -1.031 -8.520 -3.438 1.00 88.44 95 LEU A C 1
ATOM 764 O O . LEU A 1 95 ? -1.313 -8.285 -2.260 1.00 88.44 95 LEU A O 1
ATOM 768 N N . ALA A 1 96 ? 0.231 -8.555 -3.883 1.00 88.62 96 ALA A N 1
ATOM 769 C CA . ALA A 1 96 ? 1.389 -8.239 -3.046 1.00 88.62 96 ALA A CA 1
ATOM 770 C C . ALA A 1 96 ? 1.362 -6.785 -2.549 1.00 88.62 96 ALA A C 1
ATOM 772 O O . ALA A 1 96 ? 1.861 -6.486 -1.467 1.00 88.62 96 ALA A O 1
ATOM 773 N N . ILE A 1 97 ? 0.725 -5.884 -3.305 1.00 90.69 97 ILE A N 1
ATOM 774 C CA . ILE A 1 97 ? 0.472 -4.501 -2.897 1.00 90.69 97 ILE A CA 1
ATOM 775 C C . ILE A 1 97 ? -1.017 -4.214 -3.032 1.00 90.69 97 ILE A C 1
ATOM 777 O O . ILE A 1 97 ? -1.603 -4.361 -4.106 1.00 90.69 97 ILE A O 1
ATOM 781 N N . ARG A 1 98 ? -1.638 -3.762 -1.944 1.00 92.12 98 ARG A N 1
ATOM 782 C CA . ARG A 1 98 ? -3.063 -3.432 -1.909 1.00 92.12 98 ARG A CA 1
ATOM 783 C C . ARG A 1 98 ? -3.291 -2.039 -1.352 1.00 92.12 98 ARG A C 1
ATOM 785 O O . ARG A 1 98 ? -2.675 -1.628 -0.370 1.00 92.12 98 ARG A O 1
ATOM 792 N N . LEU A 1 99 ? -4.213 -1.317 -1.972 1.00 88.81 99 LEU A N 1
ATOM 793 C CA . LEU A 1 99 ? -4.874 -0.185 -1.350 1.00 88.81 99 LEU A CA 1
ATOM 794 C C . LEU A 1 99 ? -5.974 -0.741 -0.444 1.00 88.81 99 LEU A C 1
ATOM 796 O O . LEU A 1 99 ? -6.788 -1.561 -0.871 1.00 88.81 99 LEU A O 1
ATOM 800 N N . ARG A 1 100 ? -6.015 -0.287 0.808 1.00 83.62 100 ARG A N 1
ATOM 801 C CA . ARG A 1 100 ? -6.892 -0.865 1.832 1.00 83.62 100 ARG A CA 1
ATOM 802 C C . ARG A 1 100 ? -6.654 -2.382 1.964 1.00 83.62 100 ARG A C 1
ATOM 804 O O . ARG A 1 100 ? -5.509 -2.817 1.982 1.00 83.62 100 ARG A O 1
ATOM 811 N N . PHE A 1 101 ? -7.709 -3.186 2.104 1.00 80.62 101 PHE A N 1
ATOM 812 C CA . PHE A 1 101 ? -7.590 -4.619 2.390 1.00 80.62 101 PHE A CA 1
ATOM 813 C C . PHE A 1 101 ? -7.583 -5.515 1.150 1.00 80.62 101 PHE A C 1
ATOM 815 O O . PHE A 1 101 ? -7.015 -6.602 1.195 1.00 80.62 101 PHE A O 1
ATOM 822 N N . ASP A 1 102 ? -8.223 -5.106 0.062 1.00 80.81 102 ASP A N 1
ATOM 823 C CA . ASP A 1 102 ? -8.610 -6.011 -1.024 1.00 80.81 102 ASP A CA 1
ATOM 824 C C . ASP A 1 102 ? -8.346 -5.450 -2.422 1.00 80.81 102 ASP A C 1
ATOM 826 O O . ASP A 1 102 ? -8.344 -6.211 -3.385 1.00 80.81 102 ASP A O 1
ATOM 830 N N . THR A 1 103 ? -8.098 -4.145 -2.548 1.00 92.50 103 THR A N 1
ATOM 831 C CA . THR A 1 103 ? -7.967 -3.495 -3.851 1.00 92.50 103 THR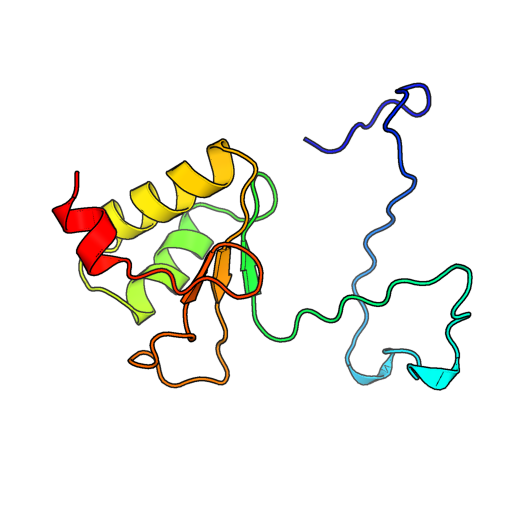 A CA 1
ATOM 832 C C . THR A 1 103 ? -6.516 -3.577 -4.329 1.00 92.50 103 THR A C 1
ATOM 834 O O . THR A 1 103 ? -5.657 -2.953 -3.704 1.00 92.50 103 THR A O 1
ATOM 837 N N . PRO A 1 104 ? -6.206 -4.297 -5.425 1.00 94.06 104 PRO A N 1
ATOM 838 C CA . PRO A 1 104 ? -4.855 -4.342 -5.983 1.00 94.06 104 PRO A CA 1
ATOM 839 C C . PRO A 1 104 ? -4.335 -2.934 -6.290 1.00 94.06 104 PRO A C 1
ATOM 841 O O . PRO A 1 104 ? -5.035 -2.143 -6.926 1.00 94.06 104 PRO A O 1
ATOM 844 N N . LEU A 1 105 ? -3.105 -2.625 -5.877 1.00 93.00 105 LEU A N 1
ATOM 845 C CA . LEU A 1 105 ? -2.446 -1.359 -6.191 1.00 93.00 105 LEU A CA 1
ATOM 846 C C . LEU A 1 105 ? -1.270 -1.602 -7.137 1.00 93.00 105 LEU A C 1
ATOM 848 O O . LEU A 1 105 ? -0.184 -1.995 -6.720 1.00 93.00 105 LEU A O 1
ATOM 852 N N . ASN A 1 106 ? -1.475 -1.319 -8.422 1.00 93.94 106 ASN A N 1
ATOM 853 C CA . ASN A 1 106 ? -0.411 -1.403 -9.414 1.00 93.94 106 ASN A CA 1
ATOM 854 C C . ASN A 1 106 ? 0.372 -0.082 -9.457 1.00 93.94 106 ASN A C 1
ATOM 856 O O . ASN A 1 106 ? -0.083 0.900 -10.044 1.00 93.94 106 ASN A O 1
ATOM 860 N N . LEU A 1 107 ? 1.556 -0.068 -8.839 1.00 91.12 107 LEU A N 1
ATOM 861 C CA . LEU A 1 107 ? 2.396 1.130 -8.766 1.00 91.12 107 LEU A CA 1
ATOM 862 C C . LEU A 1 107 ? 2.805 1.647 -10.147 1.00 91.12 107 LEU A C 1
ATOM 864 O O . LEU A 1 107 ? 2.798 2.855 -10.349 1.00 91.12 107 LEU A O 1
ATOM 868 N N . GLN A 1 108 ? 3.116 0.764 -11.096 1.00 92.00 108 GLN A N 1
ATOM 869 C CA . GLN A 1 108 ? 3.528 1.173 -12.437 1.00 92.00 108 GLN A CA 1
ATOM 870 C C . GLN A 1 108 ? 2.410 1.935 -13.160 1.00 92.00 108 GLN A C 1
ATOM 872 O O . GLN A 1 108 ? 2.635 3.043 -13.640 1.00 92.00 108 GLN A O 1
ATOM 877 N N . LYS A 1 109 ? 1.185 1.399 -13.155 1.00 93.81 109 LYS A N 1
ATOM 878 C CA . LYS A 1 109 ? 0.016 2.064 -13.751 1.00 93.81 109 LYS A CA 1
ATOM 879 C C . LYS A 1 109 ? -0.267 3.421 -13.107 1.00 93.81 109 LYS A C 1
ATOM 881 O O . LYS A 1 109 ? -0.590 4.373 -13.805 1.00 93.81 109 LYS A O 1
ATOM 886 N N . GLU A 1 110 ? -0.137 3.523 -11.786 1.00 94.50 110 GLU A N 1
ATOM 887 C CA . GLU A 1 110 ? -0.338 4.783 -11.058 1.00 94.50 110 GLU A CA 1
ATOM 888 C C . GLU A 1 110 ? 0.762 5.820 -11.327 1.00 94.50 110 GLU A C 1
ATOM 890 O O . GLU A 1 110 ? 0.508 7.022 -11.253 1.00 94.50 110 GLU A O 1
ATOM 895 N N . ILE A 1 111 ? 1.988 5.376 -11.617 1.00 92.88 111 ILE A N 1
ATOM 896 C CA . ILE A 1 111 ? 3.083 6.255 -12.042 1.00 92.88 111 ILE A CA 1
ATOM 897 C C . ILE A 1 111 ? 2.821 6.766 -13.463 1.00 92.88 111 ILE A C 1
ATOM 899 O O . ILE A 1 111 ? 2.955 7.961 -13.697 1.00 92.88 111 ILE A O 1
ATOM 903 N N . GLU A 1 112 ? 2.410 5.890 -14.382 1.00 92.88 112 GLU A N 1
ATOM 904 C CA . GLU A 1 112 ? 2.106 6.231 -15.781 1.00 92.88 112 GLU A CA 1
ATOM 905 C C . GLU A 1 112 ? 0.866 7.131 -15.931 1.00 92.88 112 GLU A C 1
ATOM 907 O O . GLU A 1 112 ? 0.762 7.885 -16.894 1.00 92.88 112 GLU A O 1
ATOM 912 N N . ALA A 1 113 ? -0.077 7.069 -14.986 1.00 90.44 113 ALA A N 1
ATOM 913 C CA . ALA A 1 113 ? -1.299 7.875 -14.990 1.00 90.44 113 ALA A CA 1
ATOM 914 C C . ALA A 1 113 ? -1.116 9.321 -14.477 1.00 90.44 113 ALA A C 1
ATOM 916 O O . ALA A 1 113 ? -2.097 10.068 -14.412 1.00 90.44 113 ALA A O 1
ATOM 917 N N . ARG A 1 114 ? 0.097 9.707 -14.069 1.00 74.50 114 ARG A N 1
ATOM 918 C CA . ARG A 1 114 ? 0.433 11.044 -13.552 1.00 74.50 114 ARG A CA 1
ATOM 919 C C . ARG A 1 114 ? 1.008 11.956 -14.623 1.00 74.50 114 ARG A C 1
ATOM 921 O O . ARG A 1 114 ? 0.674 13.160 -14.552 1.00 74.50 114 ARG A O 1
#

Foldseek 3Di:
DQPPDCPDPPHDPDDDDDDDPVRDDDPVP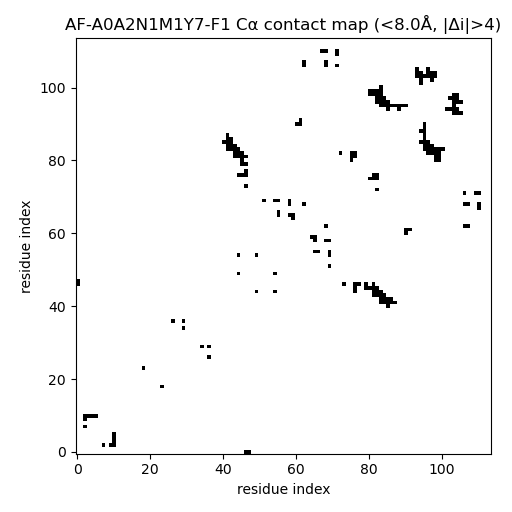DDPVPDDDDDQDADKDAVPPDDLVRQLVVCVLQDPPSVLLSVLQVVQRVVRWMKHADPVDDSPDQVRIATHDDHRDDSVVSSVVD

Sequence (114 aa):
MIASNPKAPYYENIRFKYISLEEIPSIKSFSPERSTVIIFEDLLMFNGGSSYQDVSKIAGRYTDDVKNASMVIKSYLRKGEFVVFDLTRPEDDTLAIRLRFDTPLNLQKEIEAR

Solvent-accessible surface area (backbone atoms only — not comparable to full-atom values): 7290 Å² total; per-residue (Å²): 125,81,69,85,50,87,82,46,97,80,46,68,92,80,78,89,75,95,70,57,85,92,64,60,76,61,78,87,76,55,53,86,90,80,51,89,84,81,86,80,90,63,46,78,46,41,64,91,72,64,54,72,68,58,46,36,60,58,35,51,69,70,37,93,58,24,70,56,39,39,53,52,55,50,54,42,23,76,72,74,39,38,41,32,41,40,72,90,46,57,75,85,42,66,68,20,30,16,44,53,92,79,42,62,45,62,55,67,62,61,52,75,73,106

Radius of gyration: 16.53 Å; Cα contacts (8 Å, |Δi|>4): 114; chains: 1; bounding box: 32×33×41 Å

Organism: NCBI:txid588596